Protein AF-A0A353F7S4-F1 (afdb_monomer)

Mean predicted aligned error: 7.2 Å

Sequence (100 aa):
MIKIVGIKLLKTMLILIGIEVFVFVLMIIFLMSDEPTNPIGRFLYLSLKYVLGFPLVLINEEYPFFLSSKNMPGQMIPLVLFNNLIQAVLIFGVRNMFKK

Foldseek 3Di:
DVVVLVVQLVVQLVVLVVVLVVLVVVLVVQVPPPPPCRVSNVVSQCCQQPVSCPPVCVVDVCPPPPPPDPDDPPVVVVSSSVSSSVVSVVVVVVVVVVVD

Solvent-accessible surface area (backbone atoms only — not comparable to fu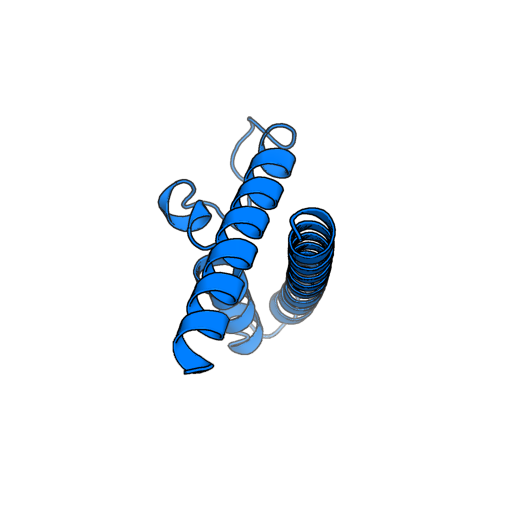ll-atom values): 5645 Å² total; per-residue (Å²): 113,70,69,64,54,52,54,52,40,53,52,45,32,55,50,49,53,52,48,52,54,51,46,51,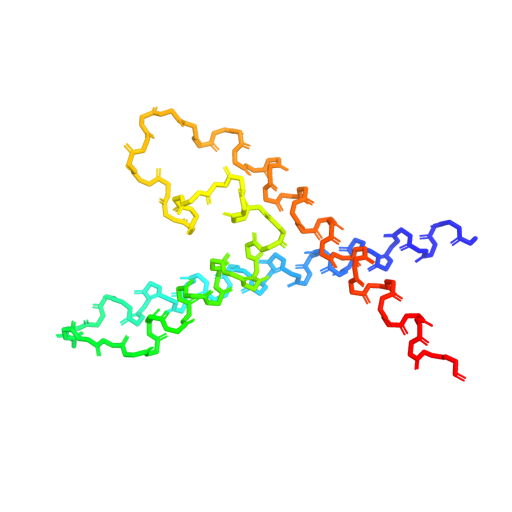53,50,21,50,58,38,61,71,40,92,54,96,74,40,65,64,18,53,49,36,48,50,40,46,23,64,61,73,26,37,66,49,36,83,80,35,82,56,53,84,58,68,85,82,54,96,74,61,81,77,67,43,59,63,52,53,52,50,28,38,49,52,43,30,50,49,55,51,52,53,54,56,66,77,68,111

Structure (mmCIF, N/CA/C/O backbone):
data_AF-A0A353F7S4-F1
#
_entry.id   AF-A0A353F7S4-F1
#
loop_
_atom_site.group_PDB
_atom_site.id
_atom_site.type_symbol
_atom_site.label_atom_id
_atom_site.label_alt_id
_atom_site.label_comp_id
_atom_site.label_asym_id
_atom_site.label_entity_id
_atom_site.label_seq_id
_atom_site.pdbx_PDB_ins_code
_atom_site.Cartn_x
_atom_site.Cartn_y
_atom_site.Cartn_z
_atom_site.occupancy
_atom_site.B_iso_or_equiv
_atom_site.auth_seq_id
_atom_site.auth_comp_id
_atom_site.auth_asym_id
_atom_site.auth_atom_id
_atom_site.pdbx_PDB_model_num
ATOM 1 N N . MET A 1 1 ? -13.406 7.790 23.963 1.00 59.84 1 MET A N 1
ATOM 2 C CA . MET A 1 1 ? -13.452 6.673 22.989 1.00 59.84 1 MET A CA 1
ATOM 3 C C . MET A 1 1 ? -12.976 7.085 21.590 1.00 59.84 1 MET A C 1
ATOM 5 O O . MET A 1 1 ? -12.042 6.472 21.091 1.00 59.84 1 MET A O 1
ATOM 9 N N . ILE A 1 2 ? -13.513 8.167 21.004 1.00 63.84 2 ILE A N 1
ATOM 10 C CA . ILE A 1 2 ? -13.160 8.663 19.651 1.00 63.84 2 ILE A CA 1
ATOM 11 C C . ILE A 1 2 ? -11.657 8.977 19.493 1.00 63.84 2 ILE A C 1
ATOM 13 O O . ILE A 1 2 ? -11.031 8.530 18.536 1.00 63.84 2 ILE A O 1
ATOM 17 N N . LYS A 1 3 ? -11.036 9.646 20.478 1.00 70.38 3 LYS A N 1
ATOM 18 C CA . LYS A 1 3 ? -9.593 9.972 20.451 1.00 70.38 3 LYS A CA 1
ATOM 19 C C . LYS A 1 3 ? -8.683 8.736 20.346 1.00 70.38 3 LYS A C 1
ATOM 21 O O . LYS A 1 3 ? -7.688 8.767 19.636 1.00 70.38 3 LYS A O 1
ATOM 26 N N . ILE A 1 4 ? -9.036 7.632 21.011 1.00 73.38 4 ILE A N 1
ATOM 27 C CA . ILE A 1 4 ? -8.226 6.399 21.019 1.00 73.38 4 ILE A CA 1
ATOM 28 C C . ILE A 1 4 ? -8.286 5.695 19.658 1.00 73.38 4 ILE A C 1
ATOM 30 O O . ILE A 1 4 ? -7.287 5.140 19.207 1.00 73.38 4 ILE A O 1
ATOM 34 N N . VAL A 1 5 ? -9.448 5.717 19.000 1.00 77.88 5 VAL A N 1
ATOM 35 C CA . VAL A 1 5 ? -9.616 5.144 17.656 1.00 77.88 5 VAL A CA 1
ATOM 36 C C . VAL A 1 5 ? -8.855 5.977 16.625 1.00 77.88 5 VAL A C 1
ATOM 38 O O . VAL A 1 5 ? -8.107 5.409 15.834 1.00 77.88 5 VAL A O 1
ATOM 41 N N . GLY A 1 6 ? -8.950 7.309 16.703 1.00 80.50 6 GLY A N 1
ATOM 42 C CA . GLY A 1 6 ? -8.210 8.214 15.819 1.00 80.50 6 GLY A CA 1
ATOM 43 C C . GLY A 1 6 ? -6.691 8.019 15.888 1.0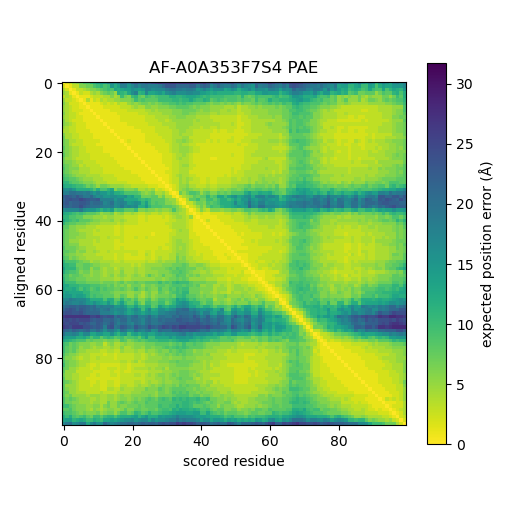0 80.50 6 GLY A C 1
ATOM 44 O O . GLY A 1 6 ? -6.044 7.885 14.854 1.00 80.50 6 GLY A O 1
ATOM 45 N N . ILE A 1 7 ? -6.122 7.900 17.094 1.00 85.62 7 ILE A N 1
ATOM 46 C CA . ILE A 1 7 ? -4.677 7.660 17.275 1.00 85.62 7 ILE A CA 1
ATOM 47 C C . ILE A 1 7 ? -4.248 6.314 16.672 1.00 85.62 7 ILE A C 1
ATOM 49 O O . ILE A 1 7 ? -3.184 6.215 16.062 1.00 85.62 7 ILE A O 1
ATOM 53 N N . LYS A 1 8 ? -5.071 5.268 16.821 1.00 84.56 8 LYS A N 1
ATOM 54 C CA . LYS A 1 8 ? -4.782 3.947 16.241 1.00 84.56 8 LYS A CA 1
ATOM 55 C C . LYS A 1 8 ? -4.794 3.987 14.712 1.00 84.56 8 LYS A C 1
ATOM 57 O O . LYS A 1 8 ? -3.878 3.439 14.111 1.00 84.56 8 LYS A O 1
ATOM 62 N N . LEU A 1 9 ? -5.780 4.656 14.109 1.00 86.31 9 LEU A N 1
ATOM 63 C CA . LEU A 1 9 ? -5.865 4.824 12.655 1.00 86.31 9 LEU A CA 1
ATOM 64 C C . LEU A 1 9 ? -4.674 5.613 12.109 1.00 86.31 9 LEU A C 1
ATOM 66 O O . LEU A 1 9 ? -4.037 5.157 11.165 1.00 86.31 9 LEU A O 1
ATOM 70 N N . LEU A 1 10 ? -4.313 6.728 12.751 1.00 87.69 10 LEU A N 1
ATOM 71 C CA . LEU A 1 10 ? -3.147 7.522 12.360 1.00 87.69 10 LEU A CA 1
ATOM 72 C C . LEU A 1 10 ? -1.858 6.691 12.410 1.00 87.69 10 LEU A C 1
ATOM 74 O O . LEU A 1 10 ? -1.065 6.721 11.474 1.00 87.69 10 LEU A O 1
ATOM 78 N N . LYS A 1 11 ? -1.666 5.899 13.473 1.00 89.12 11 LYS A N 1
ATOM 79 C CA . LYS A 1 11 ? -0.508 5.004 13.584 1.00 89.12 11 LYS A CA 1
ATOM 80 C C . LYS A 1 11 ? -0.483 3.971 12.453 1.00 89.12 11 LYS A C 1
ATOM 82 O O . LYS A 1 11 ? 0.579 3.730 11.891 1.00 89.12 11 LYS A O 1
ATOM 87 N N . THR A 1 12 ? -1.626 3.377 12.111 1.00 88.19 12 THR A N 1
ATOM 88 C CA . THR A 1 12 ? -1.728 2.439 10.983 1.00 88.19 12 THR A CA 1
ATOM 89 C C . THR A 1 12 ? -1.405 3.120 9.655 1.00 88.19 12 THR A C 1
ATOM 91 O O . THR A 1 12 ? -0.629 2.562 8.890 1.00 88.19 12 THR A O 1
ATOM 94 N N . MET A 1 13 ? -1.910 4.332 9.409 1.00 89.12 13 MET A N 1
ATOM 95 C CA . MET A 1 13 ? -1.579 5.096 8.199 1.00 89.12 13 MET A CA 1
ATOM 96 C C . MET A 1 13 ? -0.079 5.383 8.088 1.00 89.12 13 MET A C 1
ATOM 98 O O . MET A 1 13 ? 0.501 5.167 7.033 1.00 89.12 13 MET A O 1
ATOM 102 N N . LEU A 1 14 ? 0.570 5.818 9.173 1.00 89.75 14 LEU A N 1
ATOM 103 C CA . LEU A 1 14 ? 2.017 6.074 9.173 1.00 89.75 14 LEU A CA 1
ATOM 104 C C . LEU A 1 14 ? 2.831 4.804 8.892 1.00 89.75 14 LEU A C 1
ATOM 106 O O . LEU A 1 14 ? 3.836 4.862 8.188 1.00 89.75 14 LEU A O 1
ATOM 110 N N . ILE A 1 15 ? 2.390 3.658 9.419 1.00 90.56 15 ILE A N 1
ATOM 111 C CA . ILE A 1 15 ? 3.015 2.361 9.134 1.00 90.56 15 ILE A CA 1
ATOM 112 C C . ILE A 1 15 ? 2.850 1.997 7.654 1.00 90.56 15 ILE A C 1
ATOM 114 O O . ILE A 1 15 ? 3.829 1.589 7.036 1.00 90.56 15 ILE A O 1
ATOM 118 N N . LEU A 1 16 ? 1.653 2.167 7.082 1.00 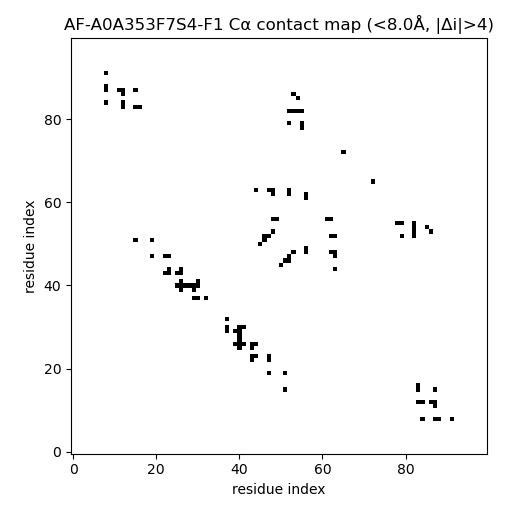90.19 16 LEU A N 1
ATOM 119 C CA . LEU A 1 16 ? 1.400 1.886 5.665 1.00 90.19 16 LEU A CA 1
ATOM 120 C C . LEU A 1 16 ? 2.270 2.759 4.756 1.00 90.19 16 LEU A C 1
ATOM 122 O O . LEU A 1 16 ? 2.951 2.220 3.892 1.00 90.19 16 LEU A O 1
ATOM 126 N N . ILE A 1 17 ? 2.355 4.063 5.032 1.00 90.12 17 ILE A N 1
ATOM 127 C CA . ILE A 1 17 ? 3.230 4.988 4.293 1.00 90.12 17 ILE A CA 1
ATOM 128 C C . ILE A 1 17 ? 4.698 4.546 4.388 1.00 90.12 17 ILE A C 1
ATOM 130 O O . ILE A 1 17 ? 5.416 4.540 3.390 1.00 90.12 17 ILE A O 1
ATOM 134 N N . GLY A 1 18 ? 5.160 4.147 5.578 1.00 90.88 18 GLY A N 1
ATOM 135 C CA . GLY A 1 18 ? 6.521 3.636 5.755 1.00 90.88 18 GLY A CA 1
ATOM 136 C C . GLY A 1 18 ? 6.792 2.374 4.929 1.00 90.88 18 GLY A C 1
ATOM 137 O O . GLY A 1 18 ? 7.854 2.257 4.317 1.00 90.88 18 GLY A O 1
ATOM 138 N N . ILE A 1 19 ? 5.823 1.456 4.871 1.00 91.69 19 ILE A N 1
ATOM 139 C CA . ILE A 1 19 ? 5.895 0.244 4.045 1.00 91.69 19 ILE A CA 1
ATOM 140 C C . ILE A 1 19 ? 5.896 0.605 2.555 1.00 91.69 19 ILE A C 1
ATOM 142 O O . ILE A 1 19 ? 6.729 0.081 1.822 1.00 91.69 19 ILE A O 1
ATOM 146 N N . GLU A 1 20 ? 5.026 1.511 2.105 1.00 89.12 20 GLU A N 1
ATOM 147 C CA . GLU A 1 20 ? 4.983 1.989 0.715 1.00 89.12 20 GLU A CA 1
ATOM 148 C C . GLU A 1 20 ? 6.337 2.543 0.270 1.00 89.12 20 GLU A C 1
ATOM 150 O O . GLU A 1 20 ? 6.874 2.106 -0.747 1.00 89.12 20 GLU A O 1
ATOM 155 N N . VAL A 1 21 ? 6.932 3.441 1.061 1.00 89.19 21 VAL A N 1
ATOM 156 C CA . VAL A 1 21 ? 8.252 4.017 0.765 1.00 89.19 21 VAL A CA 1
ATOM 157 C C . VAL A 1 21 ? 9.328 2.933 0.727 1.00 89.19 21 VAL A C 1
ATOM 159 O O . VAL A 1 21 ? 10.134 2.900 -0.200 1.00 89.19 21 VAL A O 1
ATOM 162 N N . PHE A 1 22 ? 9.336 2.022 1.701 1.00 91.69 22 PHE A N 1
ATOM 163 C CA . PHE A 1 22 ? 10.318 0.941 1.754 1.00 91.69 22 PHE A CA 1
ATOM 164 C C . PHE A 1 22 ? 10.225 0.011 0.536 1.00 91.69 22 PHE A C 1
ATOM 166 O O . PHE A 1 22 ? 11.233 -0.259 -0.117 1.00 91.69 22 PHE A O 1
ATOM 173 N N . VAL A 1 23 ? 9.016 -0.442 0.191 1.00 90.75 23 VAL A N 1
ATOM 174 C CA . VAL A 1 23 ? 8.782 -1.321 -0.963 1.00 90.75 23 VAL A CA 1
ATOM 175 C C . VAL A 1 23 ? 9.104 -0.590 -2.267 1.00 90.75 23 VAL A C 1
ATOM 177 O O . VAL A 1 23 ? 9.671 -1.199 -3.170 1.00 90.75 23 VAL A O 1
ATOM 180 N N . PHE A 1 24 ? 8.815 0.710 -2.360 1.00 87.94 24 PHE A N 1
ATOM 181 C CA . PHE A 1 24 ? 9.168 1.537 -3.516 1.00 87.94 24 PHE A CA 1
ATOM 182 C C . PHE A 1 24 ? 10.682 1.648 -3.714 1.00 87.94 24 PHE A C 1
ATOM 184 O O . PHE A 1 24 ? 11.171 1.438 -4.824 1.00 87.94 24 PHE A O 1
ATOM 191 N N . VAL A 1 25 ? 11.436 1.900 -2.642 1.00 89.38 25 VAL A N 1
ATOM 192 C CA . VAL A 1 25 ? 12.906 1.937 -2.693 1.00 89.38 25 VAL A CA 1
ATOM 193 C C . VAL A 1 25 ? 13.472 0.576 -3.100 1.00 89.38 25 VAL A C 1
ATOM 195 O O . VAL A 1 25 ? 14.306 0.513 -4.002 1.00 89.38 25 VAL A O 1
ATOM 198 N N . LEU A 1 26 ? 12.990 -0.518 -2.498 1.00 90.00 26 LEU A N 1
ATOM 199 C CA . LEU A 1 26 ? 13.409 -1.867 -2.886 1.00 90.00 26 LEU A CA 1
ATOM 200 C C . LEU A 1 26 ? 13.096 -2.154 -4.356 1.00 90.00 26 LEU A C 1
ATOM 202 O O . LEU A 1 26 ? 13.947 -2.670 -5.074 1.00 90.00 26 LEU A O 1
ATOM 206 N N . MET A 1 27 ? 11.897 -1.797 -4.814 1.00 88.56 27 MET A N 1
ATOM 207 C CA . MET A 1 27 ? 11.485 -1.986 -6.201 1.00 88.56 27 MET A CA 1
ATOM 208 C C . MET A 1 27 ? 12.457 -1.288 -7.157 1.00 88.56 27 MET A C 1
ATOM 210 O O . MET A 1 27 ? 12.885 -1.913 -8.122 1.00 88.56 27 MET A O 1
ATOM 214 N N . ILE A 1 28 ? 12.842 -0.035 -6.882 1.00 85.31 28 ILE A N 1
ATOM 215 C CA . ILE A 1 28 ? 13.823 0.696 -7.697 1.00 85.31 28 ILE A CA 1
ATOM 216 C C . ILE A 1 28 ? 15.165 -0.041 -7.728 1.00 85.31 28 ILE A C 1
ATOM 218 O O . ILE A 1 28 ? 15.699 -0.261 -8.811 1.00 85.31 28 ILE A O 1
ATOM 222 N N . ILE A 1 29 ? 15.682 -0.470 -6.573 1.00 87.19 29 ILE A N 1
ATOM 223 C CA . ILE A 1 29 ? 16.967 -1.184 -6.484 1.0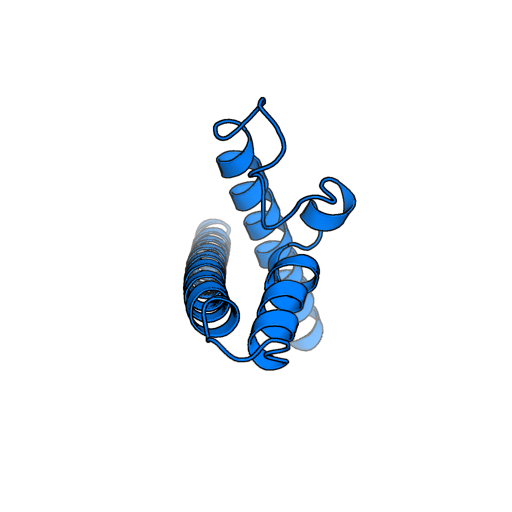0 87.19 29 ILE A CA 1
ATOM 224 C C . ILE A 1 29 ? 16.944 -2.469 -7.324 1.00 87.19 29 ILE A C 1
ATOM 226 O O . ILE A 1 29 ? 17.870 -2.720 -8.091 1.00 87.19 29 ILE A O 1
ATOM 230 N N . PHE A 1 30 ? 15.882 -3.270 -7.210 1.00 86.00 30 PHE A N 1
ATOM 231 C CA . PHE A 1 30 ? 15.770 -4.537 -7.938 1.00 86.00 30 PHE A CA 1
ATOM 232 C C . PHE A 1 30 ? 15.469 -4.355 -9.431 1.00 86.00 30 PHE A C 1
ATOM 234 O O . PHE A 1 30 ? 15.898 -5.181 -10.231 1.00 86.00 30 PHE A O 1
ATOM 241 N N . LEU A 1 31 ? 14.749 -3.300 -9.825 1.00 79.56 31 LEU A N 1
ATOM 242 C CA . LEU A 1 31 ? 14.479 -2.995 -11.236 1.00 79.56 31 LEU A CA 1
ATOM 243 C C . LEU A 1 31 ? 15.674 -2.354 -11.954 1.00 79.56 31 LEU A C 1
ATOM 245 O O . LEU A 1 31 ? 15.759 -2.463 -13.171 1.00 79.56 31 LEU A O 1
ATOM 249 N N . MET A 1 32 ? 16.575 -1.689 -11.225 1.00 77.19 32 MET A N 1
ATOM 250 C CA . MET A 1 32 ? 17.821 -1.124 -11.765 1.00 77.19 32 MET A CA 1
ATOM 251 C C . MET A 1 32 ? 18.973 -2.138 -11.826 1.00 77.19 32 MET A C 1
ATOM 253 O O . MET A 1 32 ? 20.070 -1.786 -12.246 1.00 77.19 32 MET A O 1
ATOM 257 N N . SER A 1 33 ? 18.750 -3.378 -11.388 1.00 75.62 33 SER A N 1
ATOM 258 C CA . SER A 1 33 ? 19.717 -4.461 -11.555 1.00 75.62 33 SER A CA 1
ATOM 259 C C . SER A 1 33 ? 19.869 -4.804 -13.041 1.00 75.62 33 SER A C 1
ATOM 261 O O . SER A 1 33 ? 18.874 -4.866 -13.757 1.00 75.62 33 SER A O 1
ATOM 263 N N . ASP A 1 34 ? 21.098 -5.082 -13.489 1.00 70.25 34 ASP A N 1
ATOM 264 C CA . ASP A 1 34 ? 21.413 -5.453 -14.881 1.00 70.25 34 ASP A CA 1
ATOM 265 C C . ASP A 1 34 ? 20.771 -6.784 -15.336 1.00 70.25 34 ASP A C 1
ATOM 267 O O . ASP A 1 34 ? 20.923 -7.201 -16.485 1.00 70.25 34 ASP A O 1
ATOM 271 N N . GLU A 1 35 ? 20.040 -7.472 -14.454 1.00 73.75 35 GLU A N 1
ATOM 272 C CA . GLU A 1 35 ? 19.265 -8.655 -14.807 1.00 73.75 35 GLU A CA 1
ATOM 273 C C . GLU A 1 35 ? 17.995 -8.268 -15.595 1.00 73.75 35 GLU A C 1
ATOM 275 O O . GLU A 1 35 ? 17.078 -7.657 -15.038 1.00 73.75 35 GLU A O 1
ATOM 280 N N . PRO A 1 36 ? 17.862 -8.688 -16.870 1.00 62.81 36 PRO A N 1
ATOM 281 C CA . PRO A 1 36 ? 16.792 -8.238 -17.770 1.00 62.81 36 PRO A CA 1
ATOM 282 C C . PRO A 1 36 ? 15.377 -8.635 -17.320 1.00 62.81 36 PRO A C 1
ATOM 284 O O . PRO A 1 36 ? 14.387 -8.100 -17.817 1.00 62.81 36 PRO A O 1
ATOM 287 N N . THR A 1 37 ? 15.256 -9.560 -16.369 1.00 66.44 37 THR A N 1
ATOM 288 C CA . THR A 1 37 ? 13.984 -9.959 -15.768 1.00 66.44 37 THR A CA 1
ATOM 289 C C . THR A 1 37 ? 14.181 -10.249 -14.291 1.00 66.44 37 THR A C 1
ATOM 291 O O . THR A 1 37 ? 14.202 -11.412 -13.899 1.00 66.44 37 THR A O 1
ATOM 294 N N . ASN A 1 38 ? 14.312 -9.213 -13.462 1.00 81.38 38 ASN A N 1
ATOM 295 C CA . ASN A 1 38 ? 14.347 -9.404 -12.017 1.00 81.38 38 ASN A CA 1
ATOM 296 C C . ASN A 1 38 ? 12.925 -9.720 -11.484 1.00 81.38 38 ASN A C 1
ATOM 298 O O . ASN A 1 38 ? 12.072 -8.821 -11.411 1.00 81.38 38 ASN A O 1
ATOM 302 N N . PRO A 1 39 ? 12.620 -10.980 -11.109 1.00 85.25 39 PRO A N 1
ATOM 303 C CA . PRO A 1 39 ? 11.276 -11.364 -10.679 1.00 85.25 39 PRO A CA 1
ATOM 304 C C . PRO A 1 39 ? 10.880 -10.685 -9.362 1.00 85.25 39 PRO A C 1
ATOM 306 O O . PRO A 1 39 ? 9.697 -10.418 -9.141 1.00 85.25 39 PRO A O 1
ATOM 309 N N . ILE A 1 40 ? 11.860 -10.355 -8.515 1.00 86.50 40 ILE A N 1
ATOM 310 C CA . ILE A 1 40 ? 11.646 -9.672 -7.237 1.00 86.50 40 ILE A CA 1
ATOM 311 C C . ILE A 1 40 ? 11.202 -8.232 -7.495 1.00 86.50 40 ILE A C 1
ATOM 313 O O . ILE A 1 40 ? 10.195 -7.798 -6.937 1.00 86.50 40 ILE A O 1
ATOM 317 N N . GLY A 1 41 ? 11.869 -7.515 -8.406 1.00 85.56 41 GLY A N 1
ATOM 318 C CA . GLY A 1 41 ? 11.461 -6.164 -8.810 1.00 85.56 41 GLY A CA 1
ATOM 319 C C . GLY A 1 41 ? 10.020 -6.122 -9.330 1.00 85.56 41 GLY A C 1
ATOM 320 O O . GLY A 1 41 ? 9.224 -5.275 -8.916 1.00 85.56 41 GLY A O 1
ATOM 321 N N . ARG A 1 42 ? 9.636 -7.102 -10.160 1.00 86.56 42 ARG A N 1
ATOM 322 C CA . ARG A 1 42 ? 8.258 -7.234 -10.664 1.00 86.56 42 ARG A CA 1
ATOM 323 C C . ARG A 1 42 ? 7.251 -7.555 -9.557 1.00 86.56 42 ARG A C 1
ATOM 325 O O . ARG A 1 42 ? 6.153 -7.001 -9.559 1.00 86.56 4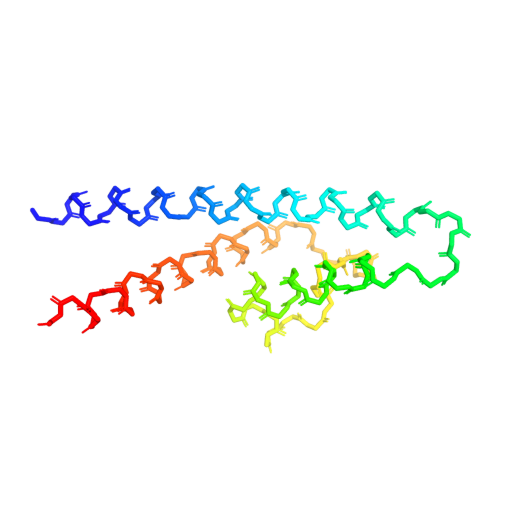2 ARG A O 1
ATOM 332 N N . PHE A 1 43 ? 7.602 -8.426 -8.615 1.00 89.31 43 PHE A N 1
ATOM 333 C CA . PHE A 1 43 ? 6.748 -8.739 -7.468 1.00 89.31 43 PHE A CA 1
ATOM 334 C C . PHE A 1 43 ? 6.510 -7.509 -6.580 1.00 89.31 43 PHE A C 1
ATOM 336 O O . PHE A 1 43 ? 5.373 -7.245 -6.181 1.00 89.31 43 PHE A O 1
ATOM 343 N N . LEU A 1 44 ? 7.557 -6.725 -6.314 1.00 90.06 44 LEU A N 1
ATOM 344 C CA . LEU A 1 44 ? 7.462 -5.488 -5.536 1.00 90.06 44 LEU A CA 1
ATOM 345 C C . LEU A 1 44 ? 6.600 -4.441 -6.256 1.00 90.06 44 LEU A C 1
ATOM 347 O O . LEU A 1 44 ? 5.745 -3.828 -5.620 1.00 90.06 44 LEU A O 1
ATOM 351 N N . TYR A 1 45 ? 6.740 -4.310 -7.579 1.00 88.44 45 TYR A N 1
ATOM 352 C CA . TYR A 1 45 ? 5.860 -3.472 -8.402 1.00 88.44 45 TYR A CA 1
ATOM 353 C C . TYR A 1 45 ? 4.387 -3.884 -8.287 1.00 88.44 45 TYR A C 1
ATOM 355 O O . TYR A 1 45 ? 3.527 -3.046 -8.019 1.00 88.44 45 TYR A O 1
ATOM 363 N N . LEU A 1 46 ? 4.082 -5.176 -8.451 1.00 88.12 46 LEU A N 1
ATOM 364 C CA . LEU A 1 46 ? 2.709 -5.679 -8.347 1.00 88.12 46 LEU A CA 1
ATOM 365 C C . LEU A 1 46 ? 2.142 -5.490 -6.936 1.00 88.12 46 LEU A C 1
ATOM 367 O O . LEU A 1 46 ? 0.966 -5.165 -6.793 1.00 88.12 46 LEU A O 1
ATOM 371 N N . SER A 1 47 ? 2.975 -5.647 -5.907 1.00 88.81 47 SER A N 1
ATOM 372 C CA . SER A 1 47 ? 2.588 -5.425 -4.511 1.00 88.81 47 SER A CA 1
ATOM 373 C C . SER A 1 47 ? 2.278 -3.952 -4.244 1.00 88.81 47 SER A C 1
ATOM 375 O O . SER A 1 47 ? 1.234 -3.643 -3.670 1.00 88.81 47 SER A O 1
ATOM 377 N N . LEU A 1 48 ? 3.123 -3.033 -4.721 1.00 88.31 48 LEU A N 1
ATOM 378 C CA . LEU A 1 48 ? 2.837 -1.598 -4.672 1.00 88.31 48 LEU A CA 1
ATOM 379 C C . LEU A 1 48 ? 1.541 -1.276 -5.401 1.00 88.31 48 LEU A C 1
ATOM 381 O O . LEU A 1 48 ? 0.696 -0.590 -4.848 1.00 88.31 48 LEU A O 1
ATOM 385 N N . LYS A 1 49 ? 1.352 -1.810 -6.607 1.00 88.06 49 LYS A N 1
ATOM 386 C CA . LYS A 1 49 ? 0.186 -1.508 -7.433 1.00 88.06 49 LYS A CA 1
ATOM 387 C C . LYS A 1 49 ? -1.121 -2.050 -6.862 1.00 88.06 49 LYS A C 1
ATOM 389 O O . LYS A 1 49 ? -2.072 -1.297 -6.704 1.00 88.06 49 LYS A O 1
ATOM 394 N N . TYR A 1 50 ? -1.183 -3.340 -6.557 1.00 88.12 50 TYR A N 1
ATOM 395 C CA . TYR A 1 50 ? -2.447 -4.018 -6.266 1.00 88.12 50 TYR A CA 1
ATOM 396 C C . TYR A 1 50 ? -2.717 -4.246 -4.781 1.00 88.12 50 TYR A C 1
ATOM 398 O O . TYR A 1 50 ? -3.876 -4.401 -4.413 1.00 88.12 50 TYR A O 1
ATOM 406 N N . VAL A 1 51 ? -1.688 -4.276 -3.929 1.00 88.00 51 VAL A N 1
ATOM 407 C CA . VAL A 1 51 ? -1.871 -4.462 -2.480 1.00 88.00 51 VAL A CA 1
ATOM 408 C C . VAL A 1 51 ? -1.863 -3.109 -1.786 1.00 88.00 51 VAL A C 1
ATOM 410 O O . VAL A 1 51 ? -2.852 -2.728 -1.167 1.00 88.00 51 VAL A O 1
ATOM 413 N N . LEU A 1 52 ? -0.771 -2.359 -1.936 1.00 87.44 52 LEU A N 1
ATOM 414 C CA . LEU A 1 52 ? -0.610 -1.050 -1.301 1.00 87.44 52 LEU A CA 1
ATOM 415 C C . LEU A 1 52 ? -1.338 0.058 -2.066 1.00 87.44 52 LEU A C 1
ATOM 417 O O . LEU A 1 52 ? -1.770 1.035 -1.474 1.00 87.44 52 LEU A O 1
ATOM 421 N N . GLY A 1 53 ? -1.571 -0.114 -3.361 1.00 84.44 53 GLY A N 1
ATOM 422 C CA . GLY A 1 53 ? -2.331 0.827 -4.173 1.00 84.44 53 GLY A CA 1
ATOM 423 C C . GLY A 1 53 ? -3.839 0.605 -4.127 1.00 84.44 53 GLY A C 1
ATOM 424 O O . GLY A 1 53 ? -4.553 1.342 -4.788 1.00 84.44 53 GLY A O 1
ATOM 425 N N . PHE A 1 54 ? -4.371 -0.388 -3.407 1.00 84.88 54 PHE A N 1
ATOM 426 C CA . PHE A 1 54 ? -5.817 -0.636 -3.386 1.00 84.88 54 PHE A CA 1
ATOM 427 C C . PHE A 1 54 ? -6.545 0.237 -2.348 1.00 84.88 54 PHE A C 1
ATOM 429 O O . PHE A 1 54 ? -6.148 0.233 -1.184 1.00 84.88 54 PHE A O 1
ATOM 436 N N . PRO A 1 55 ? -7.658 0.915 -2.690 1.00 81.00 55 PRO A N 1
ATOM 437 C CA . PRO A 1 55 ? -8.413 0.824 -3.943 1.00 81.00 55 PRO A CA 1
ATOM 438 C C . PRO A 1 55 ? -7.993 1.823 -5.031 1.00 81.00 55 PRO A C 1
ATOM 440 O O . PRO A 1 55 ? -8.573 1.796 -6.113 1.00 81.00 55 PRO A O 1
ATOM 443 N N . LEU A 1 56 ? -7.020 2.703 -4.781 1.00 83.75 56 LEU A N 1
ATOM 444 C CA . LEU A 1 56 ? -6.594 3.746 -5.726 1.00 83.75 56 LEU A CA 1
ATOM 445 C C . LEU A 1 56 ? -6.228 3.216 -7.124 1.00 83.75 56 LEU A C 1
ATOM 447 O O . LEU A 1 56 ? -6.510 3.879 -8.118 1.00 83.75 56 LEU A O 1
ATOM 451 N N . VAL A 1 57 ? -5.679 2.007 -7.215 1.00 82.50 57 VAL A N 1
ATOM 452 C CA . VAL A 1 57 ? -5.353 1.309 -8.468 1.00 82.50 57 VAL A CA 1
ATOM 453 C C . VAL A 1 57 ? -6.562 1.099 -9.381 1.00 82.50 57 VAL A C 1
ATOM 455 O O . VAL A 1 57 ? -6.399 1.024 -10.592 1.00 82.50 57 VAL A O 1
ATOM 458 N N . LEU A 1 58 ? -7.778 1.040 -8.826 1.00 81.50 58 LEU A N 1
ATOM 459 C CA . LEU A 1 58 ? -9.014 0.931 -9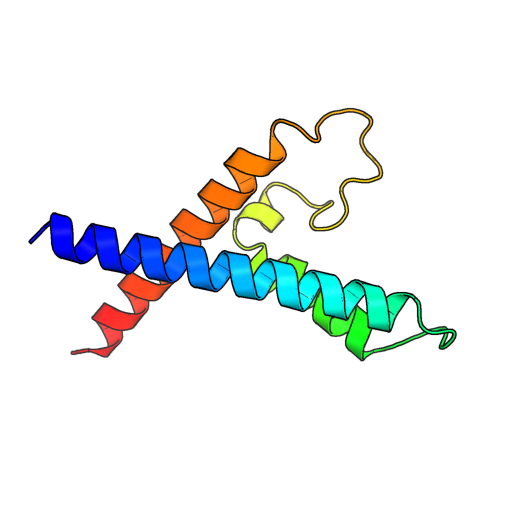.610 1.00 81.50 58 LEU A CA 1
ATOM 460 C C . LEU A 1 58 ? -9.369 2.237 -10.330 1.00 81.50 58 LEU A C 1
ATOM 462 O O . LEU A 1 58 ? -10.142 2.223 -11.280 1.00 81.50 58 LEU A O 1
ATOM 466 N N . ILE A 1 59 ? -8.850 3.363 -9.839 1.00 77.62 59 ILE A N 1
ATOM 467 C CA . ILE A 1 59 ? -9.124 4.709 -10.357 1.00 77.62 59 ILE A CA 1
ATOM 468 C C . ILE A 1 59 ? -7.931 5.210 -11.181 1.00 77.62 59 ILE A C 1
ATOM 470 O O . ILE A 1 59 ? -8.089 6.054 -12.057 1.00 77.62 59 ILE A O 1
ATOM 474 N N . ASN A 1 60 ? -6.734 4.685 -10.911 1.00 74.50 60 ASN A N 1
ATOM 475 C CA . ASN A 1 60 ? -5.505 5.083 -11.570 1.00 74.50 60 ASN A CA 1
ATOM 476 C C . ASN A 1 60 ? -4.667 3.875 -12.012 1.00 74.50 60 ASN A C 1
ATOM 478 O O . ASN A 1 60 ? -3.922 3.278 -11.228 1.00 74.50 60 ASN A O 1
ATOM 482 N N . GLU A 1 61 ? -4.741 3.578 -13.305 1.00 74.12 61 GLU A N 1
ATOM 483 C CA . GLU A 1 61 ? -4.047 2.452 -13.928 1.00 74.12 61 GLU A CA 1
ATOM 484 C C . GLU A 1 61 ? -2.525 2.653 -14.038 1.00 74.12 61 GLU A C 1
ATOM 486 O O . GLU A 1 61 ? -1.789 1.663 -14.111 1.00 74.12 61 GLU A O 1
ATOM 491 N N . GLU A 1 62 ? -2.039 3.901 -13.998 1.00 73.94 62 GLU A N 1
ATOM 492 C CA . GLU A 1 62 ? -0.608 4.235 -14.086 1.00 73.94 62 GLU A CA 1
ATOM 493 C C . GLU A 1 62 ? 0.134 4.077 -12.743 1.00 73.94 62 GLU A C 1
ATOM 495 O O . GLU A 1 62 ? 1.363 4.093 -12.697 1.00 73.94 62 GLU A O 1
ATOM 500 N N . TYR A 1 63 ? -0.574 3.857 -11.629 1.00 70.25 63 TYR A N 1
ATOM 501 C CA . TYR A 1 63 ? 0.057 3.619 -10.325 1.00 70.25 63 TYR A CA 1
ATOM 502 C C . TYR A 1 63 ? 1.038 2.422 -10.383 1.00 70.25 63 TYR A C 1
ATOM 504 O O . TYR A 1 63 ? 0.701 1.394 -10.983 1.00 70.25 63 TYR A O 1
ATOM 512 N N . PRO A 1 64 ? 2.220 2.465 -9.729 1.00 66.56 64 PRO A N 1
ATOM 513 C CA . PRO A 1 64 ? 2.835 3.559 -8.964 1.00 66.56 64 PRO A CA 1
ATOM 514 C C . PRO A 1 64 ? 3.683 4.551 -9.790 1.00 66.56 64 PRO A C 1
ATOM 516 O O . PRO A 1 64 ? 4.296 5.440 -9.199 1.00 66.56 64 PRO A O 1
ATOM 519 N N . PHE A 1 65 ? 3.777 4.408 -11.118 1.00 65.12 65 PHE A N 1
ATOM 520 C CA . PHE A 1 65 ? 4.654 5.225 -11.966 1.00 65.12 65 PHE A CA 1
ATOM 521 C C . PHE A 1 65 ? 3.864 6.271 -12.755 1.00 65.12 65 PHE A C 1
ATOM 523 O O . PHE A 1 65 ? 3.275 5.992 -13.788 1.00 65.12 65 PHE A O 1
ATOM 530 N N . PHE A 1 66 ? 3.939 7.517 -12.306 1.00 60.78 66 PHE A N 1
ATOM 531 C CA . PHE A 1 66 ? 3.187 8.642 -12.871 1.00 60.78 66 PHE A CA 1
ATOM 532 C C . PHE A 1 66 ? 4.006 9.467 -13.879 1.00 60.78 66 PHE A C 1
ATOM 534 O O . PHE A 1 66 ? 3.731 10.639 -14.106 1.00 60.78 66 PHE A O 1
ATOM 541 N N . LEU A 1 67 ? 5.060 8.877 -14.455 1.00 50.22 67 LEU A N 1
ATOM 542 C CA . LEU A 1 67 ? 6.045 9.577 -15.295 1.00 50.22 67 LEU A CA 1
ATOM 543 C C . LEU A 1 67 ? 5.503 9.963 -16.686 1.00 50.22 67 LEU A C 1
ATOM 545 O O . LEU A 1 67 ? 6.115 10.776 -17.373 1.00 50.22 67 LEU A O 1
ATOM 549 N N . SER A 1 68 ? 4.380 9.369 -17.099 1.00 50.78 68 SER A N 1
ATOM 550 C CA . SER A 1 68 ? 3.768 9.514 -18.429 1.00 50.78 68 SER A CA 1
ATOM 551 C C . SER A 1 68 ? 2.919 10.786 -18.558 1.00 50.78 68 SER A C 1
ATOM 553 O O . SER A 1 68 ? 2.909 11.431 -19.611 1.00 50.78 68 SER A O 1
ATOM 555 N N . SER A 1 69 ? 2.245 11.210 -17.484 1.00 51.88 69 SER A N 1
ATOM 556 C CA . SER A 1 69 ? 1.304 12.322 -17.563 1.00 51.88 69 SER A CA 1
ATOM 557 C C . SER A 1 69 ? 1.971 13.663 -17.233 1.00 51.88 69 SER A C 1
ATOM 559 O O . SER A 1 69 ? 2.418 13.947 -16.124 1.00 51.88 69 SER A O 1
ATOM 561 N N . LYS A 1 70 ? 1.968 14.567 -18.219 1.00 54.09 70 LYS A N 1
ATOM 562 C CA . LYS A 1 70 ? 2.333 15.991 -18.066 1.00 54.09 70 LYS A CA 1
ATOM 563 C C . LYS A 1 70 ? 1.488 16.715 -16.997 1.00 54.09 70 LYS A C 1
ATOM 565 O O . LYS A 1 70 ? 1.826 17.821 -16.585 1.00 54.09 70 LYS A O 1
ATOM 570 N N . ASN A 1 71 ? 0.399 16.081 -16.558 1.00 49.41 71 ASN A N 1
ATOM 571 C CA . ASN A 1 71 ? -0.544 16.562 -15.570 1.00 49.41 71 ASN A CA 1
ATOM 572 C C . ASN A 1 71 ? -0.515 15.658 -14.328 1.00 49.41 71 ASN A C 1
ATOM 574 O O . ASN A 1 71 ? -1.184 14.636 -14.299 1.00 49.41 71 ASN A O 1
ATOM 578 N N . MET A 1 72 ? 0.150 16.162 -13.281 1.00 55.50 72 MET A N 1
ATOM 579 C CA . MET A 1 72 ? -0.226 16.060 -11.855 1.00 55.50 72 MET A CA 1
ATOM 580 C C . MET A 1 72 ? 0.683 15.267 -10.903 1.00 55.50 72 MET A C 1
ATOM 582 O O . MET A 1 72 ? 0.282 14.247 -10.349 1.00 55.50 72 MET A O 1
ATOM 586 N N . PRO A 1 73 ? 1.805 15.878 -10.486 1.00 58.69 73 PRO A N 1
ATOM 587 C CA . PRO A 1 73 ? 2.417 15.574 -9.190 1.00 58.69 73 PRO A CA 1
ATOM 588 C C . PRO A 1 73 ? 1.587 16.099 -7.991 1.00 58.69 73 PRO A C 1
ATOM 590 O O . PRO A 1 73 ? 1.615 15.514 -6.912 1.00 58.69 73 PRO A O 1
ATOM 593 N N . GLY A 1 74 ? 0.805 17.179 -8.152 1.00 62.72 74 GLY A N 1
ATOM 594 C CA . GLY A 1 74 ? 0.145 17.869 -7.026 1.00 62.72 74 GLY A CA 1
ATOM 595 C C . GLY A 1 74 ? -1.119 17.200 -6.463 1.00 62.72 74 GLY A C 1
ATOM 596 O O . GLY A 1 74 ? -1.357 17.255 -5.259 1.00 62.72 74 GLY A O 1
ATOM 597 N N . GLN A 1 75 ? -1.926 16.540 -7.301 1.00 66.56 75 GLN A N 1
ATOM 598 C CA . GLN A 1 75 ? -3.159 15.859 -6.863 1.00 66.56 75 GLN A CA 1
ATOM 599 C C . GLN A 1 75 ? -2.906 14.430 -6.349 1.00 66.56 75 GLN A C 1
ATOM 601 O O . GLN A 1 75 ? -3.796 13.805 -5.780 1.00 66.56 75 GLN A O 1
ATOM 606 N N . MET A 1 76 ? -1.680 13.919 -6.491 1.00 70.25 76 MET A N 1
ATOM 607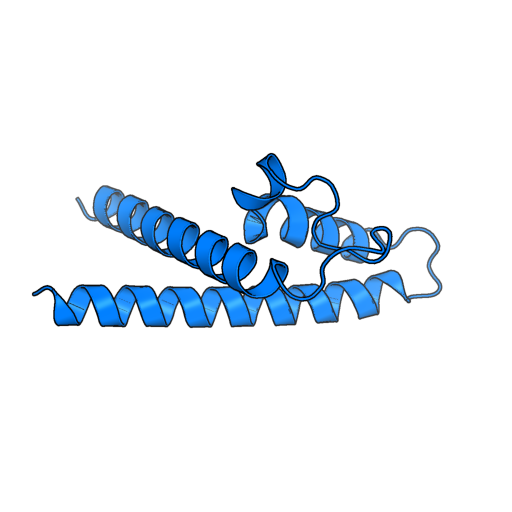 C CA . MET A 1 76 ? -1.316 12.561 -6.087 1.00 70.25 76 MET A CA 1
ATOM 608 C C . MET A 1 76 ? -1.214 12.407 -4.568 1.00 70.25 76 MET A C 1
ATOM 610 O O . MET A 1 76 ? -1.718 11.433 -4.015 1.00 70.25 76 MET A O 1
ATOM 614 N N . ILE A 1 77 ? -0.592 13.369 -3.882 1.00 76.56 77 ILE A N 1
ATOM 615 C CA . ILE A 1 77 ? -0.418 13.332 -2.422 1.00 76.56 77 ILE A CA 1
ATOM 616 C C . ILE A 1 77 ? -1.762 13.119 -1.701 1.00 76.56 77 ILE A C 1
ATOM 618 O O . ILE A 1 77 ? -1.859 12.174 -0.916 1.00 76.56 77 ILE A O 1
ATOM 622 N N . PRO A 1 78 ? -2.826 13.907 -1.968 1.00 79.00 78 PRO A N 1
ATOM 623 C CA . PRO A 1 78 ? -4.109 13.679 -1.310 1.00 79.00 78 PRO A CA 1
ATOM 624 C C . PRO A 1 78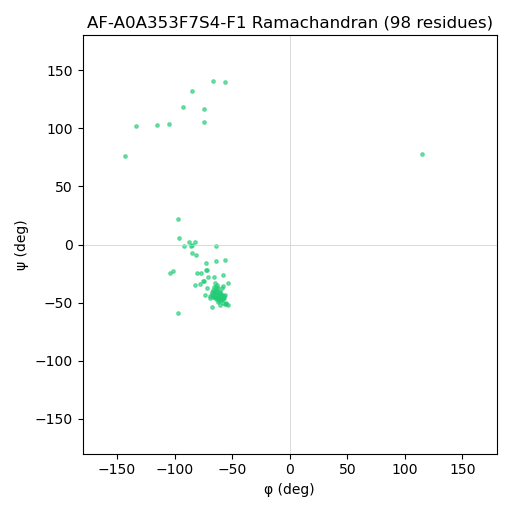 ? -4.746 12.333 -1.686 1.00 79.00 78 PRO A C 1
ATOM 626 O O . PRO A 1 78 ? -5.365 11.712 -0.825 1.00 79.00 78 PRO A O 1
ATOM 629 N N . LEU A 1 79 ? -4.557 11.835 -2.914 1.00 81.56 79 LEU A N 1
ATOM 630 C CA . LEU A 1 79 ? -5.074 10.527 -3.335 1.00 81.56 79 LEU A CA 1
ATOM 631 C C . LEU A 1 79 ? -4.387 9.360 -2.613 1.00 81.56 79 LEU A C 1
ATOM 633 O O . LEU A 1 79 ? -5.063 8.439 -2.161 1.00 81.56 79 LEU A O 1
ATOM 637 N N . VAL A 1 80 ? -3.063 9.412 -2.449 1.00 81.94 80 VAL A N 1
ATOM 638 C CA . VAL A 1 80 ? -2.297 8.405 -1.694 1.00 81.94 80 VAL A CA 1
ATOM 639 C C . VAL A 1 80 ? -2.656 8.449 -0.208 1.00 81.94 80 VAL A C 1
ATOM 641 O O . VAL A 1 80 ? -2.827 7.407 0.425 1.00 81.94 80 VAL A O 1
ATOM 644 N N . LEU A 1 81 ? -2.846 9.643 0.361 1.00 85.38 81 LEU A N 1
ATOM 645 C CA . LEU A 1 81 ? -3.318 9.784 1.741 1.00 85.38 81 LEU A CA 1
ATOM 646 C C . LEU A 1 81 ? -4.731 9.214 1.921 1.00 85.38 81 LEU A C 1
ATOM 648 O O . LEU A 1 81 ? -4.997 8.537 2.915 1.00 85.38 81 LEU A O 1
ATOM 652 N N . PHE A 1 82 ? -5.623 9.446 0.959 1.00 86.81 82 PHE A N 1
ATOM 653 C CA . PHE A 1 82 ? -6.979 8.904 0.982 1.00 86.81 82 PHE A CA 1
ATOM 654 C C . PHE A 1 82 ? -6.995 7.377 0.821 1.00 86.81 82 PHE A C 1
ATOM 656 O O . PHE A 1 82 ? -7.700 6.690 1.560 1.00 86.81 82 PHE A O 1
ATOM 663 N N . ASN A 1 83 ? -6.157 6.833 -0.065 1.00 89.31 83 ASN A N 1
ATOM 664 C CA . ASN A 1 83 ? -5.927 5.395 -0.206 1.00 89.31 83 ASN A CA 1
ATOM 665 C C . ASN A 1 83 ? -5.498 4.756 1.124 1.00 89.31 83 ASN A C 1
ATOM 667 O O . ASN A 1 83 ? -6.137 3.820 1.607 1.00 89.31 83 ASN A O 1
ATOM 671 N N . ASN A 1 84 ? -4.481 5.334 1.768 1.00 88.44 84 ASN A N 1
ATOM 672 C CA . ASN A 1 84 ? -3.978 4.874 3.061 1.00 88.44 84 ASN A CA 1
ATOM 673 C C . ASN A 1 84 ? -5.024 4.982 4.178 1.00 88.44 84 ASN A C 1
ATOM 675 O O . ASN A 1 84 ? -5.090 4.119 5.056 1.00 88.44 84 ASN A O 1
ATOM 679 N N . LEU A 1 85 ? -5.876 6.011 4.146 1.00 89.06 85 LEU A N 1
ATOM 680 C CA . LEU A 1 85 ? -6.984 6.147 5.087 1.00 89.06 85 LEU A CA 1
ATOM 681 C C . LEU A 1 85 ? -7.999 5.009 4.913 1.00 89.06 85 LEU A C 1
ATOM 683 O O . LEU A 1 85 ? -8.386 4.385 5.904 1.00 89.06 85 LEU A O 1
ATOM 687 N N . ILE A 1 86 ? -8.401 4.705 3.674 1.00 89.44 86 ILE A N 1
ATOM 688 C CA . ILE A 1 86 ? -9.323 3.598 3.383 1.00 89.44 86 ILE A CA 1
ATOM 689 C C . ILE A 1 86 ? -8.718 2.269 3.837 1.00 89.44 86 ILE A C 1
ATOM 691 O O . ILE A 1 86 ? -9.382 1.509 4.542 1.00 89.44 86 ILE A O 1
ATOM 695 N N . GLN A 1 87 ? -7.454 2.001 3.506 1.00 88.94 87 GLN A N 1
ATOM 696 C CA . GLN A 1 87 ? -6.774 0.783 3.948 1.00 88.94 87 GLN A CA 1
ATOM 697 C C . GLN A 1 87 ? -6.698 0.676 5.467 1.00 88.94 87 GLN A C 1
ATOM 699 O O . GLN A 1 87 ? -6.991 -0.382 6.022 1.00 88.94 87 GLN A O 1
ATOM 704 N N . ALA A 1 88 ? -6.359 1.763 6.163 1.00 87.69 88 ALA A N 1
ATOM 705 C CA . ALA A 1 88 ? -6.317 1.767 7.619 1.00 87.69 88 ALA A CA 1
ATOM 706 C C . ALA A 1 88 ? -7.692 1.441 8.224 1.00 87.69 88 ALA A C 1
ATOM 708 O O . ALA A 1 88 ? -7.771 0.659 9.177 1.00 87.69 88 ALA A O 1
ATOM 709 N N . VAL A 1 89 ? -8.774 1.982 7.653 1.00 88.12 89 VAL A N 1
ATOM 710 C CA . VAL A 1 89 ? -10.152 1.669 8.063 1.00 88.12 89 VAL A CA 1
ATOM 711 C C . VAL A 1 89 ? -10.500 0.206 7.781 1.00 88.12 89 VAL A C 1
ATOM 713 O O . VAL A 1 89 ? -11.041 -0.456 8.668 1.00 88.12 89 VAL A O 1
ATOM 716 N N . LEU A 1 90 ? -10.154 -0.327 6.605 1.00 87.06 90 LEU A N 1
ATOM 717 C CA . LEU A 1 90 ? -10.395 -1.728 6.244 1.00 87.06 90 LEU A CA 1
ATOM 718 C C . LEU A 1 90 ? -9.646 -2.689 7.173 1.00 87.06 90 LEU A C 1
ATOM 720 O O . LEU A 1 90 ? -10.261 -3.582 7.753 1.00 87.06 90 LEU A O 1
ATOM 724 N N . ILE A 1 91 ? -8.347 -2.472 7.389 1.00 86.56 91 ILE A N 1
ATOM 725 C CA . ILE A 1 91 ? -7.521 -3.282 8.297 1.00 86.56 91 ILE A CA 1
ATOM 726 C C . ILE A 1 91 ? -8.100 -3.247 9.713 1.00 86.56 91 ILE A C 1
ATOM 728 O O . ILE A 1 91 ? -8.186 -4.277 10.386 1.00 86.56 91 ILE A O 1
ATOM 732 N N . PHE A 1 92 ? -8.515 -2.068 10.179 1.00 84.50 92 PHE A N 1
ATOM 733 C CA . PHE A 1 92 ? -9.115 -1.920 11.498 1.00 84.50 92 PHE A CA 1
ATOM 734 C C . PHE A 1 92 ? -10.474 -2.630 11.603 1.00 84.50 92 PHE A C 1
ATOM 736 O O . PHE A 1 92 ? -10.719 -3.323 12.593 1.00 84.50 92 PHE A O 1
ATOM 743 N N . GLY A 1 93 ? -11.332 -2.498 10.587 1.00 83.75 93 GLY A N 1
ATOM 744 C CA . GLY A 1 93 ? -12.630 -3.169 10.503 1.00 83.75 93 GLY A CA 1
ATOM 745 C C . GLY A 1 93 ? -12.491 -4.689 10.520 1.00 83.75 93 GLY A C 1
ATOM 746 O O . GLY A 1 93 ? -13.060 -5.347 11.391 1.00 83.75 93 GLY A O 1
ATOM 747 N N . VAL A 1 94 ? -11.640 -5.228 9.644 1.00 85.06 94 VAL A N 1
ATOM 748 C CA . VAL A 1 94 ? -11.310 -6.658 9.574 1.00 85.06 94 VAL A CA 1
ATOM 749 C C . VAL A 1 94 ? -10.778 -7.152 10.919 1.00 85.06 94 VAL A C 1
ATOM 751 O O . VAL A 1 94 ? -11.307 -8.107 11.487 1.00 85.06 94 VAL A O 1
ATOM 754 N N . ARG A 1 95 ? -9.788 -6.467 11.505 1.00 83.38 95 ARG A N 1
ATOM 755 C CA . ARG A 1 95 ? -9.212 -6.861 12.800 1.00 83.38 95 ARG A CA 1
ATOM 756 C C . ARG A 1 95 ? -10.251 -6.919 13.921 1.00 83.38 95 ARG A C 1
ATOM 758 O O . ARG A 1 95 ? -10.124 -7.757 14.808 1.00 83.38 95 ARG A O 1
ATOM 765 N N . ASN A 1 96 ? -11.237 -6.027 13.922 1.00 82.88 96 ASN A N 1
ATOM 766 C CA . ASN A 1 96 ? -12.290 -6.039 14.935 1.00 82.88 96 ASN A CA 1
ATOM 767 C C . ASN A 1 96 ? -13.307 -7.165 14.708 1.00 82.88 96 ASN A C 1
ATOM 769 O O . ASN A 1 96 ? -13.818 -7.700 15.687 1.00 82.88 96 ASN A O 1
ATOM 773 N N . MET A 1 97 ? -13.566 -7.562 13.458 1.00 82.88 97 MET A N 1
ATOM 774 C CA . MET A 1 97 ? -14.425 -8.713 13.149 1.00 82.88 97 MET A CA 1
ATOM 775 C C . MET A 1 97 ? -13.828 -10.032 13.658 1.00 82.88 97 MET A C 1
ATOM 777 O O . MET A 1 97 ? -14.553 -10.845 14.219 1.00 82.88 97 MET A O 1
ATOM 781 N N . PHE A 1 98 ? -12.510 -10.209 13.527 1.00 79.75 98 PHE A N 1
ATOM 782 C CA . PHE A 1 98 ? -11.781 -11.404 13.983 1.00 79.75 98 PHE A CA 1
ATOM 783 C C . PHE A 1 98 ? -11.416 -11.401 15.478 1.00 79.75 98 PHE A C 1
ATOM 785 O O . PHE A 1 98 ? -10.743 -12.311 15.948 1.00 79.75 98 PHE A O 1
ATOM 792 N N . LYS A 1 99 ? -11.815 -10.368 16.229 1.00 70.62 99 LYS A N 1
ATOM 793 C CA . LYS A 1 99 ? -11.642 -10.289 17.691 1.00 70.62 99 LYS A CA 1
ATOM 794 C C . LYS A 1 99 ? -12.883 -10.725 18.480 1.00 70.62 99 LYS A C 1
ATOM 796 O O . LYS A 1 99 ? -12.900 -10.541 19.697 1.00 70.62 99 LYS A O 1
ATOM 801 N N . LYS A 1 100 ? -13.909 -11.231 17.792 1.00 50.41 100 LYS A N 1
ATOM 802 C CA . LYS A 1 100 ? -14.982 -12.019 18.411 1.00 50.41 100 LYS A CA 1
ATOM 803 C C . LYS A 1 100 ? -14.462 -13.397 18.791 1.00 50.41 100 LYS A C 1
ATOM 805 O O . LYS A 1 100 ? -14.948 -13.897 19.822 1.00 50.41 100 LYS A O 1
#

pLDDT: mean 79.9, std 11.32, range [49.41, 91.69]

Secondary structure (DSSP, 8-state):
-HHHHHHHHHHHHHHHHHHHHHHHHHHHHHHTSS-TT-HHHHHHHHIIIIIITTTGGGT-TTTT---S-SS-STTHHHHHHHHHHHHHHHHHHHHHHTT-

Radius of gyration: 15.67 Å; Cα contacts (8 Å, |Δi|>4): 61; chains: 1; bounding box: 36×30×41 Å